Protein AF-A0A899FXN0-F1 (afdb_monomer_lite)

Organism: NCBI:txid38082

Secondary structure (DSSP, 8-state):
---PPPS-SS--HHHHT-GGGHHHHHHHHHHHHHHHHHH-PPPHHHHHHHHHHHHHHHTTS-GGG-TT---TTTTTS--PPPHHHHSTT--TTT--HHHHHHTS-HHHHHHHHHHHHHHHHHT-

Radius of gyration: 28.34 Å; chains: 1; bounding box: 66×46×72 Å

Sequence (124 aa):
MGKFCVNSRYCSLICYGSQIHLKCSEFFYKDNVEQEIKNRKITKKEKTEMLHLLSKYSYNQDIENLEFLDNKKLSEKIKKSTLKDRMKDIDIENASFEEIWDHLESNEREEFVHLAMAYNNDIR

InterPro domains:
  IPR039646 Zinc finger HIT domain-containing protein 2 [PTHR15555] (7-113)

Foldseek 3Di:
DDDDDDDDLDDDPVLCPDPVNVVVVVVVVVVVVVVCVVPDDDDPVNVVVVVVVVCVVCVPDDPPPPPVDPPPPPPPPPPPPDLCNLCVPDDPVPDDPVRNVVSDDPVRVVVVVVVVVVVVVVVD

Structure (mmCIF, N/CA/C/O backbone):
data_AF-A0A899FXN0-F1
#
_entry.id   AF-A0A899FXN0-F1
#
loop_
_atom_site.group_PDB
_atom_site.id
_atom_site.type_symbol
_atom_site.label_atom_id
_atom_site.label_alt_id
_atom_site.label_comp_id
_atom_site.label_asym_id
_atom_site.label_entity_id
_atom_site.label_seq_id
_atom_site.pdbx_PDB_ins_code
_atom_site.Cartn_x
_atom_site.Cartn_y
_atom_site.Cartn_z
_atom_site.occupancy
_atom_site.B_iso_or_equiv
_atom_site.auth_seq_id
_atom_site.auth_comp_id
_atom_site.auth_asym_id
_atom_site.auth_atom_id
_atom_site.pdbx_PDB_model_num
ATOM 1 N N . MET A 1 1 ? -43.080 -5.264 31.323 1.00 33.44 1 MET A N 1
ATOM 2 C CA . MET A 1 1 ? -42.520 -3.922 31.600 1.00 33.44 1 MET A CA 1
ATOM 3 C C . MET A 1 1 ? -41.104 -4.074 32.135 1.00 33.44 1 MET A C 1
ATOM 5 O O . MET A 1 1 ? -40.934 -4.416 33.298 1.00 33.44 1 MET A O 1
ATOM 9 N N . GLY A 1 2 ? -40.095 -3.902 31.278 1.00 38.09 2 GLY A N 1
ATOM 10 C CA . GLY A 1 2 ? -38.695 -3.885 31.708 1.00 38.09 2 GLY A CA 1
ATOM 11 C C . GLY A 1 2 ? -38.422 -2.585 32.454 1.00 38.09 2 GLY A C 1
ATOM 12 O O . GLY A 1 2 ? -38.568 -1.510 31.877 1.00 38.09 2 GLY A O 1
ATOM 13 N N . LYS A 1 3 ? -38.107 -2.676 33.749 1.00 41.25 3 LYS A N 1
ATOM 14 C CA . LYS A 1 3 ? -37.689 -1.521 34.546 1.00 41.25 3 LYS A CA 1
ATOM 15 C C . LYS A 1 3 ? -36.359 -1.023 33.983 1.00 41.25 3 LYS A C 1
ATOM 17 O O . LYS A 1 3 ? -35.329 -1.651 34.194 1.00 41.25 3 LYS A O 1
ATOM 22 N N . PHE A 1 4 ? -36.401 0.086 33.253 1.00 44.00 4 PHE A N 1
ATOM 23 C CA . PHE A 1 4 ? -35.211 0.855 32.920 1.00 44.00 4 PHE A CA 1
ATOM 24 C C . PHE A 1 4 ? -34.642 1.415 34.225 1.00 44.00 4 PHE A C 1
ATOM 26 O O . PHE A 1 4 ? -35.330 2.144 34.943 1.00 44.00 4 PHE A O 1
ATOM 33 N N . CYS A 1 5 ? -33.414 1.022 34.563 1.00 50.12 5 CYS A N 1
ATOM 34 C CA . CYS A 1 5 ? -32.693 1.589 35.692 1.00 50.12 5 CYS A CA 1
ATOM 35 C C . CYS A 1 5 ? -32.547 3.099 35.474 1.00 50.12 5 CYS A C 1
ATOM 37 O O . CYS A 1 5 ? -32.067 3.564 34.441 1.00 50.12 5 CYS A O 1
ATOM 39 N N . VAL A 1 6 ? -33.058 3.845 36.447 1.00 46.97 6 VAL A N 1
ATOM 40 C CA . VAL A 1 6 ? -33.215 5.295 36.441 1.00 46.97 6 VAL A CA 1
ATOM 41 C C . VAL A 1 6 ? -31.862 5.987 36.283 1.00 46.97 6 VAL A C 1
ATOM 43 O O . VAL A 1 6 ? -30.969 5.814 37.105 1.00 46.97 6 VAL A O 1
ATOM 46 N N . ASN A 1 7 ? -31.766 6.784 35.218 1.00 46.25 7 ASN A N 1
ATOM 47 C CA . ASN A 1 7 ? -31.027 8.041 35.100 1.00 46.25 7 ASN A CA 1
ATOM 48 C C . ASN A 1 7 ? -29.779 8.200 35.992 1.00 46.25 7 ASN A C 1
ATOM 50 O O . ASN A 1 7 ? -29.748 9.019 36.908 1.00 46.25 7 ASN A O 1
ATOM 54 N N . SER A 1 8 ? -28.723 7.455 35.683 1.00 54.38 8 SER A N 1
ATOM 55 C CA . SER A 1 8 ? -27.365 7.834 36.055 1.00 54.38 8 SER A CA 1
ATOM 56 C C . SER A 1 8 ? -26.448 7.444 34.905 1.00 54.38 8 SER A C 1
ATOM 58 O O . SER A 1 8 ? -26.574 6.348 34.363 1.00 54.38 8 SER A O 1
ATOM 60 N N . ARG A 1 9 ? -25.531 8.332 34.500 1.00 52.50 9 ARG A N 1
ATOM 61 C CA . ARG A 1 9 ? -24.588 8.081 33.388 1.00 52.50 9 ARG A CA 1
ATOM 62 C C . ARG A 1 9 ? -23.628 6.910 33.650 1.00 52.50 9 ARG A C 1
ATOM 64 O O . ARG A 1 9 ? -22.825 6.580 32.786 1.00 52.50 9 ARG A O 1
ATOM 71 N N . TYR A 1 10 ? -23.710 6.296 34.829 1.00 55.84 10 TYR A N 1
ATOM 72 C CA . TYR A 1 10 ? -22.846 5.218 35.276 1.00 55.84 10 TYR A CA 1
ATOM 73 C C . TYR A 1 10 ? -23.673 4.139 35.977 1.00 55.84 10 TYR A C 1
ATOM 75 O O . TYR A 1 10 ? -24.498 4.426 36.848 1.00 55.84 10 TYR A O 1
ATOM 83 N N . CYS A 1 11 ? -23.442 2.886 35.589 1.00 63.72 11 CYS A N 1
ATOM 84 C CA . CYS A 1 11 ? -24.004 1.715 36.252 1.00 63.72 11 CYS A CA 1
ATOM 85 C C . CYS A 1 11 ? -23.388 1.551 37.650 1.00 63.72 11 CYS A C 1
ATOM 87 O O . CYS A 1 11 ? -22.185 1.739 37.822 1.00 63.72 11 CYS A O 1
ATOM 89 N N . SER A 1 12 ? -24.187 1.169 38.651 1.00 67.06 12 SER A N 1
ATOM 90 C CA . SER A 1 12 ? -23.645 0.789 39.962 1.00 67.06 12 SER A CA 1
ATOM 91 C C . SER A 1 12 ? -22.786 -0.481 39.847 1.00 67.06 12 SER A C 1
ATOM 93 O O . SER A 1 12 ? -22.968 -1.275 38.923 1.00 67.06 12 SER A O 1
ATOM 95 N N . LEU A 1 13 ? -21.875 -0.718 40.800 1.00 64.00 13 LEU A N 1
ATOM 96 C CA . LEU A 1 13 ? -21.014 -1.918 40.823 1.00 64.00 13 LEU A CA 1
ATOM 97 C C . LEU A 1 13 ? -21.813 -3.232 40.736 1.00 64.00 13 LEU A C 1
ATOM 99 O O . LEU A 1 13 ? -21.379 -4.193 40.106 1.00 64.00 13 LEU A O 1
ATOM 103 N N . ILE A 1 14 ? -23.018 -3.242 41.309 1.00 63.19 14 ILE A N 1
ATOM 104 C CA . ILE A 1 14 ? -23.954 -4.374 41.263 1.00 63.19 14 ILE A CA 1
ATOM 105 C C . ILE A 1 14 ? -24.449 -4.621 39.829 1.00 63.19 14 ILE A C 1
ATOM 107 O O . ILE A 1 14 ? -24.627 -5.765 39.421 1.00 63.19 14 ILE A O 1
ATOM 111 N N . CYS A 1 15 ? -24.639 -3.560 39.041 1.00 68.19 15 CYS A N 1
ATOM 112 C CA . CYS A 1 15 ? -25.031 -3.668 37.638 1.00 68.19 15 CYS A CA 1
ATOM 113 C C . CYS A 1 15 ? -23.865 -4.141 36.759 1.00 68.19 15 CYS A C 1
ATOM 115 O O . CYS A 1 15 ? -24.089 -4.937 35.856 1.00 68.19 15 CYS A O 1
ATOM 117 N N . TYR A 1 16 ? -22.628 -3.719 37.045 1.00 63.53 16 TYR A N 1
ATOM 118 C CA . TYR A 1 16 ? -21.447 -4.122 36.269 1.00 63.53 16 TYR A CA 1
ATOM 119 C C . TYR A 1 16 ? -21.206 -5.643 36.286 1.00 63.53 16 TYR A C 1
ATOM 121 O O . TYR A 1 16 ? -20.858 -6.225 35.264 1.00 63.53 16 TYR A O 1
ATOM 129 N N . GLY A 1 17 ? -21.435 -6.301 37.427 1.00 64.19 17 GLY A N 1
ATOM 130 C CA . GLY A 1 17 ? -21.292 -7.757 37.564 1.00 64.19 17 GLY A CA 1
ATOM 131 C C . GLY A 1 17 ? -22.517 -8.577 37.136 1.00 64.19 17 GLY A C 1
ATOM 132 O O . GLY A 1 17 ? -22.507 -9.800 37.255 1.00 64.19 17 GLY A O 1
ATOM 133 N N . SER A 1 18 ? -23.595 -7.934 36.682 1.00 71.44 18 SER A N 1
ATOM 134 C CA . SER A 1 18 ? -24.876 -8.589 36.409 1.00 71.44 18 SER A CA 1
ATOM 135 C C . SER A 1 18 ? -25.044 -8.907 34.923 1.00 71.44 18 SER A C 1
ATOM 137 O O . SER A 1 18 ? -24.969 -8.015 34.079 1.00 71.44 18 SER A O 1
ATOM 139 N N . GLN A 1 19 ? -25.376 -10.160 34.587 1.00 67.62 19 GLN A N 1
ATOM 140 C CA . GLN A 1 19 ? -25.589 -10.590 33.192 1.00 67.62 19 GLN A CA 1
ATOM 141 C C . GLN A 1 19 ? -26.705 -9.811 32.470 1.00 67.62 19 GLN A C 1
ATOM 143 O O . GLN A 1 19 ? -26.690 -9.688 31.248 1.00 67.62 19 GLN A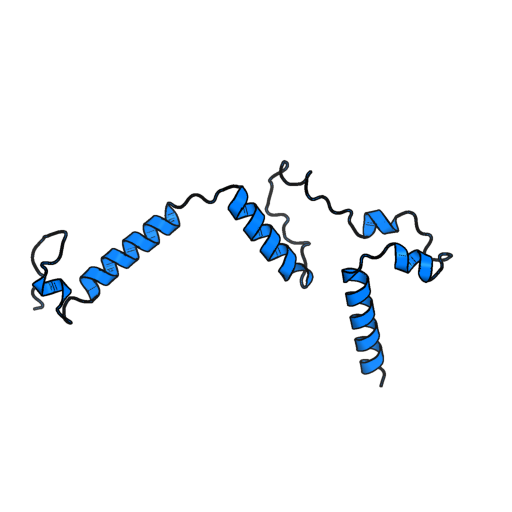 O 1
ATOM 148 N N . ILE A 1 20 ? -27.651 -9.236 33.217 1.00 67.75 20 ILE A N 1
ATOM 149 C CA . ILE A 1 20 ? -28.787 -8.472 32.682 1.00 67.75 20 ILE A CA 1
ATOM 150 C C . ILE A 1 20 ? -28.362 -7.087 32.154 1.00 67.75 20 ILE A C 1
ATOM 152 O O . ILE A 1 20 ? -29.058 -6.508 31.323 1.00 67.75 20 ILE A O 1
ATOM 156 N N . HIS A 1 21 ? -27.217 -6.563 32.608 1.00 65.19 21 HIS A N 1
ATOM 157 C CA . HIS A 1 21 ? -26.701 -5.232 32.264 1.00 65.19 21 HIS A CA 1
ATOM 158 C C . HIS A 1 21 ? -25.379 -5.279 31.477 1.00 65.19 21 HIS A C 1
ATOM 160 O O . HIS A 1 21 ? -24.737 -4.245 31.306 1.00 65.19 21 HIS A O 1
ATOM 166 N N . LEU A 1 22 ? -24.993 -6.442 30.936 1.00 65.38 22 LEU A N 1
ATOM 167 C CA . LEU A 1 22 ? -23.788 -6.602 30.105 1.00 65.38 22 LEU A CA 1
ATOM 168 C C . LEU A 1 22 ? -23.740 -5.584 28.944 1.00 65.38 22 LEU A C 1
ATOM 170 O O . LEU A 1 22 ? -22.696 -5.033 28.611 1.00 65.38 22 LEU A O 1
ATOM 174 N N . LYS A 1 23 ? -24.916 -5.270 28.385 1.00 62.34 23 LYS A N 1
ATOM 175 C CA . LYS A 1 23 ? -25.091 -4.313 27.283 1.00 62.34 23 LYS A CA 1
ATOM 176 C C . LYS A 1 23 ? -24.857 -2.850 27.683 1.00 62.34 23 LYS A C 1
ATOM 178 O O . LYS A 1 23 ? -24.655 -2.014 26.808 1.00 62.34 23 LYS A O 1
ATOM 183 N N . CYS A 1 24 ? -24.901 -2.517 28.975 1.00 68.69 24 CYS A N 1
ATOM 184 C CA . CYS A 1 24 ? -24.718 -1.141 29.441 1.00 68.69 24 CYS A CA 1
ATOM 185 C C . CYS A 1 24 ? -23.253 -0.697 29.369 1.00 68.69 24 CYS A C 1
ATOM 187 O O . CYS A 1 24 ? -22.981 0.438 28.985 1.00 68.69 24 CYS A O 1
ATOM 189 N N . SER A 1 25 ? -22.312 -1.579 29.715 1.00 68.06 25 SER A N 1
ATOM 190 C CA . SER A 1 25 ? -20.879 -1.298 29.590 1.00 68.06 25 SER A CA 1
ATOM 191 C C . SER A 1 25 ? -20.398 -1.459 28.148 1.00 68.06 25 SER A C 1
ATOM 193 O O . SER A 1 25 ? -19.610 -0.643 27.684 1.00 68.06 25 SER A O 1
ATOM 195 N N . GLU A 1 26 ? -20.922 -2.440 27.407 1.00 75.56 26 GLU A N 1
ATOM 196 C CA . GLU A 1 26 ? -20.581 -2.658 25.996 1.00 75.56 26 GLU A CA 1
ATOM 197 C C . GLU A 1 26 ? -20.907 -1.442 25.120 1.00 75.56 26 GLU A C 1
ATOM 199 O O . GLU A 1 26 ? -20.057 -1.003 24.349 1.00 75.56 26 GLU A O 1
ATOM 204 N N . PHE A 1 27 ? -22.099 -0.853 25.274 1.00 76.56 27 PHE A N 1
ATOM 205 C CA . PHE A 1 27 ? -22.487 0.335 24.510 1.00 76.56 27 PHE A CA 1
ATOM 206 C C . PHE A 1 27 ? -21.561 1.520 24.799 1.00 76.56 27 PHE A C 1
ATOM 208 O O . PHE A 1 27 ? -21.098 2.187 23.879 1.00 76.56 27 PHE A O 1
ATOM 215 N N . PHE A 1 28 ? -21.222 1.734 26.073 1.00 76.94 28 PHE A N 1
ATOM 216 C CA . PHE A 1 28 ? -20.273 2.769 26.467 1.00 76.94 28 PHE A CA 1
ATOM 217 C C . PHE A 1 28 ? -18.883 2.526 25.864 1.00 76.94 28 PHE A C 1
ATOM 219 O O . PHE A 1 28 ? -18.313 3.440 25.276 1.00 76.94 28 PHE A O 1
ATOM 226 N N . TYR A 1 29 ? -18.328 1.314 25.970 1.00 81.94 29 TYR A N 1
ATOM 227 C CA . TYR A 1 29 ? -17.013 1.013 25.395 1.00 81.94 29 TYR A CA 1
ATOM 228 C C . TYR A 1 29 ? -17.009 1.146 23.876 1.00 81.94 29 TYR A C 1
ATOM 230 O O . TYR A 1 29 ? -16.072 1.718 23.327 1.00 81.94 29 TYR A O 1
ATOM 238 N N . LYS A 1 30 ? -18.065 0.678 23.207 1.00 86.12 30 LYS A N 1
ATOM 239 C CA . LYS A 1 30 ? -18.229 0.823 21.763 1.00 86.12 30 LYS A CA 1
ATOM 240 C C . LYS A 1 30 ? -18.228 2.294 21.355 1.00 86.12 30 LYS A C 1
ATOM 242 O O . LYS A 1 30 ? -17.417 2.673 20.517 1.00 86.12 30 LYS A O 1
ATOM 247 N N . ASP A 1 31 ? -19.064 3.119 21.982 1.00 85.19 31 ASP A N 1
ATOM 248 C CA . ASP A 1 31 ? -19.143 4.550 21.678 1.00 85.19 31 ASP A CA 1
ATOM 249 C C . ASP A 1 31 ? -17.803 5.256 21.924 1.00 85.19 31 ASP A C 1
ATOM 251 O O . ASP A 1 31 ? -17.372 6.059 21.098 1.00 85.19 31 ASP A O 1
ATOM 255 N N . ASN A 1 32 ? -17.101 4.929 23.014 1.00 85.81 32 ASN A N 1
ATOM 256 C CA . ASN A 1 32 ? -15.780 5.500 23.293 1.00 85.81 32 ASN A CA 1
ATOM 257 C C . ASN A 1 32 ? -14.740 5.080 22.251 1.00 85.81 32 ASN A C 1
ATOM 259 O O . ASN A 1 32 ? -14.011 5.928 21.745 1.00 85.81 32 ASN A O 1
ATOM 263 N N . VAL A 1 33 ? -14.682 3.794 21.896 1.00 88.31 33 VAL A N 1
ATOM 264 C CA . VAL A 1 33 ? -13.752 3.291 20.874 1.00 88.31 33 VAL A CA 1
ATOM 265 C C . VAL A 1 33 ? -14.052 3.926 19.518 1.00 88.31 33 VAL A C 1
ATOM 267 O O . VAL A 1 33 ? -13.135 4.377 18.836 1.00 88.31 33 VAL A O 1
ATOM 270 N N . GLU A 1 34 ? -15.324 4.028 19.131 1.00 90.06 34 GLU A N 1
ATOM 271 C CA . GLU A 1 34 ? -15.718 4.684 17.884 1.00 90.06 34 GLU A CA 1
ATOM 272 C C . GLU A 1 34 ? -15.349 6.170 17.866 1.00 90.06 34 GLU A C 1
ATOM 274 O O . GLU A 1 34 ? -14.881 6.671 16.841 1.00 90.06 34 GLU A O 1
ATOM 279 N N . GLN A 1 35 ? -15.555 6.887 18.972 1.00 90.25 35 GLN A N 1
ATOM 280 C CA . GLN A 1 35 ? -15.179 8.296 19.063 1.00 90.25 35 GLN A CA 1
ATOM 281 C C . GLN A 1 35 ? -13.667 8.495 19.038 1.00 90.25 35 GLN A C 1
ATOM 283 O O . GLN A 1 35 ? -13.197 9.374 18.320 1.00 90.25 35 GLN A O 1
ATOM 288 N N . GLU A 1 36 ? -12.899 7.664 19.739 1.00 89.44 36 GLU A N 1
ATOM 289 C CA . GLU A 1 36 ? -11.437 7.704 19.691 1.00 89.44 36 GLU A CA 1
ATOM 290 C C . GLU A 1 36 ? -10.917 7.430 18.277 1.00 89.44 36 GLU A C 1
ATOM 292 O O . GLU A 1 36 ? -10.071 8.169 17.779 1.00 89.44 36 GLU A O 1
ATOM 297 N N . ILE A 1 37 ? -11.477 6.443 17.570 1.00 88.75 37 ILE A N 1
ATOM 298 C CA . ILE A 1 37 ? -11.111 6.167 16.173 1.00 88.75 37 ILE A CA 1
ATOM 299 C C . ILE A 1 37 ? -11.418 7.372 15.273 1.00 88.75 37 ILE A C 1
ATOM 301 O O . ILE A 1 37 ? -10.579 7.744 14.454 1.00 88.75 37 ILE A O 1
ATOM 305 N N . LYS A 1 38 ? -12.590 8.006 15.428 1.00 88.50 38 LYS A N 1
ATOM 306 C CA . LYS A 1 38 ? -12.984 9.191 14.641 1.00 88.50 38 LYS A CA 1
ATOM 307 C C . LYS A 1 38 ? -12.113 10.412 14.945 1.00 88.50 38 LYS A C 1
ATOM 309 O O . LYS A 1 38 ? -11.788 11.174 14.037 1.00 88.50 38 LYS A O 1
ATOM 314 N N . ASN A 1 39 ? -11.743 10.604 16.209 1.00 87.31 39 ASN A N 1
ATOM 315 C CA . ASN A 1 39 ? -10.985 11.767 16.668 1.00 87.31 39 ASN A CA 1
ATOM 316 C C . ASN A 1 39 ? -9.470 11.596 16.507 1.00 87.31 39 ASN A C 1
ATOM 318 O O . ASN A 1 39 ? -8.729 12.586 16.548 1.00 87.31 39 ASN A O 1
ATOM 322 N N . ARG A 1 40 ? -8.991 10.365 16.295 1.00 85.75 40 ARG A N 1
ATOM 323 C CA . ARG A 1 40 ? -7.578 10.085 16.061 1.00 85.75 40 ARG A CA 1
ATOM 324 C C . ARG A 1 40 ? -7.117 10.746 14.766 1.00 85.75 40 ARG A C 1
ATOM 326 O O . ARG A 1 40 ? -7.478 10.356 13.658 1.00 85.75 40 ARG A O 1
ATOM 333 N N . LYS A 1 41 ? -6.229 11.727 14.907 1.00 84.25 41 LYS A N 1
ATOM 334 C CA . LYS A 1 41 ? -5.522 12.328 13.775 1.00 84.25 41 LYS A CA 1
ATOM 335 C C . LYS A 1 41 ? -4.334 11.448 13.412 1.00 84.25 41 LYS A C 1
ATOM 337 O O . LYS A 1 41 ? -3.465 11.210 14.244 1.00 84.25 41 LYS A O 1
ATOM 342 N N . ILE A 1 42 ? -4.290 10.995 12.164 1.00 84.12 42 ILE A N 1
ATOM 343 C CA . ILE A 1 42 ? -3.158 10.231 11.635 1.00 84.12 42 ILE A CA 1
ATOM 344 C C . ILE A 1 42 ? -1.990 11.192 11.405 1.00 84.12 42 ILE A C 1
ATOM 346 O O . ILE A 1 42 ? -2.130 12.218 10.731 1.00 84.12 42 ILE A O 1
ATOM 350 N N . THR A 1 43 ? -0.824 10.871 11.959 1.00 84.88 43 THR A N 1
ATOM 351 C CA . THR A 1 43 ? 0.392 11.649 11.716 1.00 84.88 43 THR A CA 1
ATOM 352 C C . THR A 1 43 ? 0.920 11.409 10.300 1.00 84.88 43 THR A C 1
ATOM 354 O O . THR A 1 43 ? 0.696 10.367 9.682 1.00 84.88 43 THR A O 1
ATOM 357 N N . LYS A 1 44 ? 1.698 12.360 9.767 1.00 79.50 44 LYS A N 1
ATOM 358 C CA . LYS A 1 44 ? 2.354 12.186 8.457 1.00 79.50 44 LYS A CA 1
ATOM 359 C C . LYS A 1 44 ? 3.245 10.937 8.414 1.00 79.50 44 LYS A C 1
ATOM 361 O O . LYS A 1 44 ? 3.331 10.296 7.370 1.00 79.50 44 LYS A O 1
ATOM 366 N N . LYS A 1 45 ? 3.881 10.593 9.540 1.00 82.94 45 LYS A N 1
ATOM 367 C CA . LYS A 1 45 ? 4.744 9.415 9.676 1.00 82.94 45 LYS A CA 1
ATOM 368 C C . LYS A 1 45 ? 3.939 8.121 9.542 1.00 82.94 45 LYS A C 1
ATOM 370 O O . LYS A 1 45 ? 4.231 7.342 8.645 1.00 82.94 45 LYS A O 1
ATOM 375 N N . GLU A 1 46 ? 2.884 7.955 10.340 1.00 81.69 46 GLU A N 1
ATOM 376 C CA . GLU A 1 46 ? 2.005 6.774 10.280 1.00 81.69 46 GLU A CA 1
ATOM 377 C C . GLU A 1 46 ? 1.373 6.605 8.893 1.00 81.69 46 GLU A C 1
ATOM 379 O O . GLU A 1 46 ? 1.323 5.500 8.361 1.00 81.69 46 GLU A O 1
ATOM 384 N N . LYS A 1 47 ? 0.948 7.709 8.259 1.00 84.25 47 LYS A N 1
ATOM 385 C CA . LYS A 1 47 ? 0.433 7.676 6.883 1.00 84.25 47 LYS A CA 1
ATOM 386 C C . LYS A 1 47 ? 1.484 7.158 5.899 1.00 84.25 47 LYS A C 1
ATOM 388 O O . LYS A 1 47 ? 1.163 6.358 5.029 1.00 84.25 47 LYS A O 1
ATOM 393 N N . THR A 1 48 ? 2.726 7.619 6.028 1.00 81.25 48 THR A N 1
ATOM 394 C CA . THR A 1 48 ? 3.825 7.198 5.147 1.00 81.25 48 THR A CA 1
ATOM 395 C C . THR A 1 48 ? 4.159 5.722 5.353 1.00 81.25 48 THR A C 1
ATOM 397 O O . THR A 1 48 ? 4.332 5.002 4.378 1.00 81.25 48 THR A O 1
ATOM 400 N N . GLU A 1 49 ? 4.190 5.247 6.599 1.00 85.38 49 GLU A N 1
ATOM 401 C CA . GLU A 1 49 ? 4.423 3.834 6.924 1.00 85.38 49 GLU A CA 1
ATOM 402 C C . GLU A 1 49 ? 3.301 2.933 6.392 1.00 85.38 49 GLU A C 1
ATOM 404 O O . GLU A 1 49 ? 3.577 1.888 5.804 1.00 85.38 49 GLU A O 1
ATOM 409 N N . MET A 1 50 ? 2.043 3.361 6.526 1.00 84.50 50 MET A N 1
ATOM 410 C CA . MET A 1 50 ? 0.889 2.642 5.984 1.00 84.50 50 MET A CA 1
ATOM 411 C C . MET A 1 50 ? 0.948 2.554 4.455 1.00 84.50 50 MET A C 1
ATOM 413 O O . MET A 1 50 ? 0.741 1.481 3.896 1.00 84.50 50 MET A O 1
ATOM 417 N N . LEU A 1 51 ? 1.281 3.657 3.778 1.00 82.88 51 LEU A N 1
ATOM 418 C CA . LEU A 1 51 ? 1.456 3.676 2.324 1.00 82.88 51 LEU A CA 1
ATOM 419 C C . LEU A 1 51 ? 2.633 2.809 1.875 1.00 82.88 51 LEU A C 1
ATOM 421 O O . LEU A 1 51 ? 2.503 2.093 0.893 1.00 82.88 51 LEU A O 1
ATOM 425 N N . HIS A 1 52 ? 3.747 2.828 2.607 1.00 82.19 52 HIS A N 1
ATOM 426 C CA . HIS A 1 52 ? 4.900 1.977 2.324 1.00 82.19 52 HIS A CA 1
ATOM 427 C C . HIS A 1 52 ? 4.546 0.487 2.445 1.00 82.19 52 HIS A C 1
ATOM 429 O O . HIS A 1 52 ? 4.940 -0.327 1.610 1.00 82.19 52 HIS A O 1
ATOM 435 N N . LEU A 1 53 ? 3.767 0.127 3.469 1.00 81.56 53 LEU A N 1
ATOM 436 C CA . LEU A 1 53 ? 3.279 -1.234 3.651 1.00 81.56 53 LEU A CA 1
ATOM 437 C C . LEU A 1 53 ? 2.350 -1.647 2.505 1.00 81.56 53 LEU A C 1
ATOM 439 O O . LEU A 1 53 ? 2.539 -2.715 1.935 1.00 81.56 53 LEU A O 1
ATOM 443 N N . LEU A 1 54 ? 1.401 -0.784 2.131 1.00 78.75 54 LEU A N 1
ATOM 444 C CA . LEU A 1 54 ? 0.516 -1.018 0.991 1.00 78.75 54 LEU A CA 1
ATOM 445 C C . LEU A 1 54 ? 1.312 -1.176 -0.303 1.00 78.75 54 LEU A C 1
ATOM 447 O O . LEU A 1 54 ? 1.119 -2.177 -0.975 1.00 78.75 54 LEU A O 1
ATOM 451 N N . SER A 1 55 ? 2.266 -0.285 -0.597 1.00 74.69 55 SER A N 1
ATOM 452 C CA . SER A 1 55 ? 3.110 -0.383 -1.795 1.00 74.69 55 SER A CA 1
ATOM 453 C C . SER A 1 55 ? 3.939 -1.662 -1.837 1.00 74.69 55 SER A C 1
ATOM 455 O O . SER A 1 55 ? 4.141 -2.236 -2.900 1.00 74.69 55 SER A O 1
ATOM 457 N N . LYS A 1 56 ? 4.407 -2.134 -0.675 1.00 73.75 56 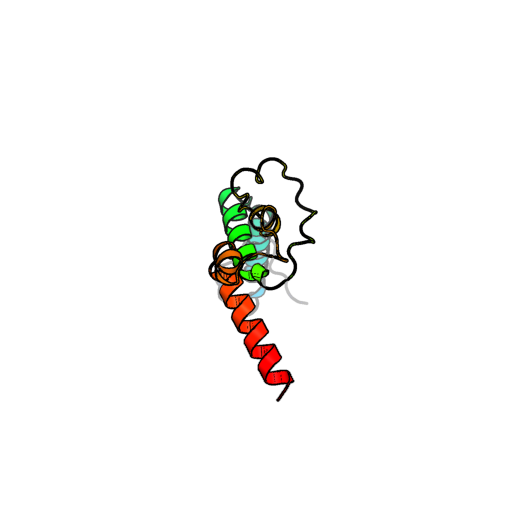LYS A N 1
ATOM 458 C CA . LYS A 1 56 ? 5.178 -3.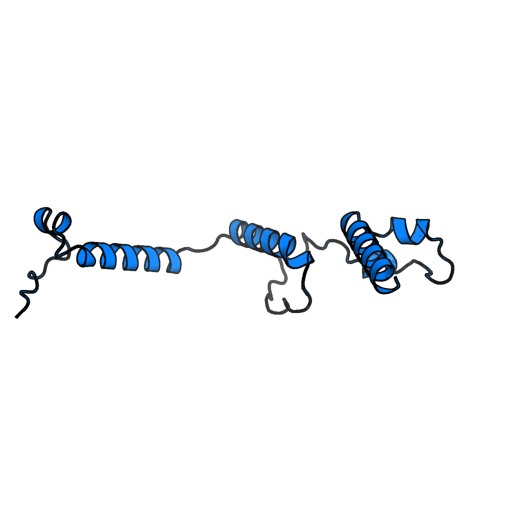374 -0.571 1.00 73.75 56 LYS A CA 1
ATOM 459 C C . LYS A 1 56 ? 4.343 -4.598 -0.959 1.00 73.75 56 LYS A C 1
ATOM 461 O O . LYS A 1 56 ? 4.894 -5.547 -1.500 1.00 73.75 56 LYS A O 1
ATOM 466 N N . TYR A 1 57 ? 3.040 -4.576 -0.680 1.00 65.94 57 TYR A N 1
ATOM 467 C CA . TYR A 1 57 ? 2.125 -5.671 -1.013 1.00 65.94 57 TYR A CA 1
ATOM 468 C C . TYR A 1 57 ? 1.399 -5.472 -2.352 1.00 65.94 57 TYR A C 1
ATOM 470 O O . TYR A 1 57 ? 1.039 -6.454 -2.992 1.00 65.94 57 TYR A O 1
ATOM 478 N N . SER A 1 58 ? 1.208 -4.227 -2.800 1.00 60.91 58 SER A N 1
ATOM 479 C CA . SER A 1 58 ? 0.570 -3.883 -4.077 1.00 60.91 58 SER A CA 1
ATOM 480 C C . SER A 1 58 ? 1.521 -3.950 -5.271 1.00 60.91 58 SER A C 1
ATOM 482 O O . SER A 1 58 ? 1.086 -3.734 -6.394 1.00 60.91 58 SER A O 1
ATOM 484 N N . TYR A 1 59 ? 2.794 -4.301 -5.062 1.00 53.72 59 TYR A N 1
ATOM 485 C CA . TYR A 1 59 ? 3.714 -4.666 -6.148 1.00 53.72 59 TYR A CA 1
ATOM 486 C C . TYR A 1 59 ? 3.194 -5.843 -7.006 1.00 53.72 59 TYR A C 1
ATOM 488 O O . TYR A 1 59 ? 3.740 -6.088 -8.069 1.00 53.72 59 TYR A O 1
ATOM 496 N N . ASN A 1 60 ? 2.115 -6.516 -6.578 1.00 52.28 60 ASN A N 1
ATOM 497 C CA . ASN A 1 60 ? 1.451 -7.603 -7.301 1.00 52.28 60 ASN A CA 1
ATOM 498 C C . ASN A 1 60 ? 0.136 -7.203 -8.012 1.00 52.28 60 ASN A C 1
ATOM 500 O O . ASN A 1 60 ? -0.511 -8.078 -8.583 1.00 52.28 60 ASN A O 1
ATOM 504 N N . GLN A 1 61 ? -0.317 -5.940 -7.950 1.00 46.38 61 GLN A N 1
ATOM 505 C CA . GLN A 1 61 ? -1.528 -5.509 -8.670 1.00 46.38 61 GLN A CA 1
ATOM 506 C C . GLN A 1 61 ? -1.607 -3.976 -8.835 1.00 46.38 61 GLN A C 1
ATOM 508 O O . GLN A 1 61 ? -1.850 -3.248 -7.872 1.00 46.38 61 GLN A O 1
ATOM 513 N N . ASP A 1 62 ? -1.399 -3.513 -10.071 1.00 52.00 62 ASP A N 1
ATOM 514 C CA . ASP A 1 62 ? -1.867 -2.258 -10.682 1.00 52.00 62 ASP A CA 1
ATOM 515 C C . ASP A 1 62 ? -1.877 -0.985 -9.807 1.00 52.00 62 ASP A C 1
ATOM 517 O O . ASP A 1 62 ? -2.913 -0.504 -9.343 1.00 52.00 62 ASP A O 1
ATOM 521 N N . ILE A 1 63 ? -0.706 -0.351 -9.671 1.00 51.69 63 ILE A N 1
ATOM 522 C CA . ILE A 1 63 ? -0.537 0.985 -9.059 1.00 51.69 63 ILE A CA 1
ATOM 523 C C . ILE A 1 63 ? -0.900 2.131 -10.034 1.00 51.69 63 ILE A C 1
ATOM 525 O O . ILE A 1 63 ? -0.765 3.303 -9.697 1.00 51.69 63 ILE A O 1
ATOM 529 N N . GLU A 1 64 ? -1.426 1.860 -11.229 1.00 50.78 64 GLU A N 1
ATOM 530 C CA . GLU A 1 64 ? -1.809 2.937 -12.161 1.00 50.78 64 GLU A CA 1
ATOM 531 C C . GLU A 1 64 ? -3.069 3.719 -11.732 1.00 50.78 64 GLU A C 1
ATOM 533 O O . GLU A 1 64 ? -3.267 4.843 -12.180 1.00 50.78 64 GLU A O 1
ATOM 538 N N . ASN A 1 65 ? -3.874 3.216 -10.786 1.00 48.31 65 ASN A N 1
ATOM 539 C CA . ASN A 1 65 ? -5.134 3.859 -10.370 1.00 48.31 65 ASN A CA 1
ATOM 540 C C . ASN A 1 65 ? -5.066 4.701 -9.076 1.00 48.31 65 ASN A C 1
ATOM 542 O O . ASN A 1 65 ? -6.098 5.128 -8.555 1.00 48.31 65 ASN A O 1
ATOM 546 N N . LEU A 1 66 ? -3.876 4.991 -8.537 1.00 51.91 66 LEU A N 1
ATOM 547 C CA . LEU A 1 66 ? -3.715 5.838 -7.338 1.00 51.91 66 LEU A CA 1
ATOM 548 C C . LEU A 1 66 ? -3.634 7.351 -7.645 1.00 51.91 66 LEU A C 1
ATOM 550 O O . LEU A 1 66 ? -3.077 8.124 -6.863 1.00 51.91 66 LEU A O 1
ATOM 554 N N . GLU A 1 67 ? -4.257 7.801 -8.736 1.00 51.22 67 GLU A N 1
ATOM 555 C CA . GLU A 1 67 ? -4.354 9.216 -9.142 1.00 51.22 67 GLU A CA 1
ATOM 556 C C . GLU A 1 67 ? -5.176 10.100 -8.175 1.00 51.22 67 GLU A C 1
ATOM 558 O O . GLU A 1 67 ? -5.238 11.317 -8.328 1.00 51.22 67 GLU A O 1
ATOM 563 N N . PHE A 1 68 ? -5.773 9.527 -7.122 1.00 48.41 68 PHE A N 1
ATOM 564 C CA . PHE A 1 68 ? -6.613 10.265 -6.169 1.00 48.41 68 PHE A CA 1
ATOM 565 C C . PHE A 1 68 ? -5.836 11.035 -5.079 1.00 48.41 68 PHE A C 1
ATOM 567 O O . PHE A 1 68 ? -6.431 11.747 -4.269 1.00 48.41 68 PHE A O 1
ATOM 574 N N . LEU A 1 69 ? -4.507 10.914 -5.005 1.00 45.72 69 LEU A N 1
ATOM 575 C CA . LEU A 1 69 ? -3.712 11.576 -3.965 1.00 45.72 69 LEU A CA 1
ATOM 576 C C . LEU A 1 69 ? -2.940 12.778 -4.516 1.00 45.72 69 LEU A C 1
ATOM 578 O O . LEU A 1 69 ? -1.713 12.758 -4.601 1.00 45.72 69 LEU A O 1
ATOM 582 N N . ASP A 1 70 ? -3.659 13.871 -4.783 1.00 47.78 70 ASP A N 1
ATOM 583 C CA . ASP A 1 70 ? -3.068 15.203 -4.957 1.00 47.78 70 ASP A CA 1
ATOM 584 C C . ASP A 1 70 ? -2.408 15.670 -3.642 1.00 47.78 70 ASP A C 1
ATOM 586 O O . ASP A 1 70 ? -2.979 16.347 -2.788 1.00 47.78 70 ASP A O 1
ATOM 590 N N . ASN A 1 71 ? -1.175 15.216 -3.424 1.00 44.78 71 ASN A N 1
ATOM 591 C CA . ASN A 1 71 ? -0.228 15.787 -2.477 1.00 44.78 71 ASN A CA 1
ATOM 592 C C . ASN A 1 71 ? 1.107 15.973 -3.196 1.00 44.78 71 ASN A C 1
ATOM 594 O O . ASN A 1 71 ? 2.082 15.260 -2.946 1.00 44.78 71 ASN A O 1
ATOM 598 N N . LYS A 1 72 ? 1.145 17.004 -4.046 1.00 54.00 72 LYS A N 1
ATOM 599 C CA . LYS A 1 72 ? 2.275 17.537 -4.835 1.00 54.00 72 LYS A CA 1
ATOM 600 C C . LYS A 1 72 ? 3.587 17.835 -4.065 1.00 54.00 72 LYS A C 1
ATOM 602 O O . LYS A 1 72 ? 4.476 18.481 -4.600 1.00 54.00 72 LYS A O 1
ATOM 607 N N . LYS A 1 73 ? 3.720 17.411 -2.799 1.00 50.53 73 LYS A N 1
ATOM 608 C CA . LYS A 1 73 ? 4.906 17.591 -1.937 1.00 50.53 73 LYS A CA 1
ATOM 609 C C . LYS A 1 73 ? 5.507 16.298 -1.371 1.00 50.53 73 LYS A C 1
ATOM 611 O O . LYS A 1 73 ? 6.592 16.363 -0.806 1.00 50.53 73 LYS A O 1
ATOM 616 N N . LEU A 1 74 ? 4.845 15.140 -1.482 1.00 45.50 74 LEU A N 1
ATOM 617 C CA . LEU A 1 74 ? 5.419 13.861 -1.015 1.00 45.50 74 LEU A CA 1
ATOM 618 C C . LEU A 1 74 ? 6.172 13.110 -2.129 1.00 45.50 74 LEU A C 1
ATOM 620 O O . LEU A 1 74 ? 6.991 12.239 -1.850 1.00 45.50 74 LEU A O 1
ATOM 624 N N . SER A 1 75 ? 5.949 13.497 -3.385 1.00 51.56 75 SER A N 1
ATOM 625 C CA . SER A 1 75 ? 6.465 12.833 -4.585 1.00 51.56 75 SER A CA 1
ATOM 626 C C . SER A 1 75 ? 7.949 13.064 -4.884 1.00 51.56 75 SER A C 1
ATOM 628 O O . SER A 1 75 ? 8.438 12.523 -5.863 1.00 51.56 75 SER A O 1
ATOM 630 N N . GLU A 1 76 ? 8.680 13.884 -4.128 1.00 49.94 76 GLU A N 1
ATOM 631 C CA . GLU A 1 76 ? 10.084 14.188 -4.467 1.00 49.94 76 GLU A CA 1
ATOM 632 C C . GLU A 1 76 ? 11.097 13.285 -3.760 1.00 49.94 76 GLU A C 1
ATOM 634 O O . GLU A 1 76 ? 12.191 13.087 -4.275 1.00 49.94 76 GLU A O 1
ATOM 639 N N . LYS A 1 77 ? 10.748 12.688 -2.612 1.00 47.28 77 LYS A N 1
ATOM 640 C CA . LYS A 1 77 ? 11.714 11.913 -1.808 1.00 47.28 77 LYS A CA 1
ATOM 641 C C . LYS A 1 77 ? 11.670 10.398 -2.027 1.00 47.28 77 LYS A C 1
ATOM 643 O O . LYS A 1 77 ? 12.540 9.698 -1.526 1.00 47.28 77 LYS A O 1
ATOM 648 N N . ILE A 1 78 ? 10.676 9.907 -2.768 1.00 49.28 78 ILE A N 1
ATOM 649 C CA . ILE A 1 78 ? 10.509 8.492 -3.136 1.00 49.28 78 ILE A CA 1
ATOM 650 C C . ILE A 1 78 ? 10.141 8.407 -4.627 1.00 49.28 78 ILE A C 1
ATOM 652 O O . ILE A 1 78 ? 9.189 7.745 -5.019 1.00 49.28 78 ILE A O 1
ATOM 656 N N . LYS A 1 79 ? 10.860 9.126 -5.491 1.00 54.62 79 LYS A N 1
ATOM 657 C CA . LYS A 1 79 ? 10.900 8.766 -6.913 1.00 54.62 79 LYS A CA 1
ATOM 658 C C . LYS A 1 79 ? 12.002 7.734 -7.074 1.00 54.62 79 LYS A C 1
ATOM 660 O O . LYS A 1 79 ? 13.138 8.071 -7.385 1.00 54.62 79 LYS A O 1
ATOM 665 N N . LYS A 1 80 ? 11.670 6.478 -6.784 1.00 63.06 80 LYS A N 1
ATOM 666 C CA . LYS A 1 80 ? 12.418 5.359 -7.355 1.00 63.06 80 LYS A CA 1
ATOM 667 C C . LYS A 1 80 ? 12.309 5.531 -8.876 1.00 63.06 80 LYS A C 1
ATOM 669 O O . LYS A 1 80 ? 11.203 5.792 -9.352 1.00 63.06 80 LYS A O 1
ATOM 674 N N . SER A 1 81 ? 13.430 5.527 -9.598 1.00 68.00 81 SER A N 1
ATOM 675 C CA . SER A 1 81 ? 13.406 5.633 -11.061 1.00 68.00 81 SER A CA 1
ATOM 676 C C . SER A 1 81 ? 12.481 4.549 -11.604 1.00 68.00 81 SER A C 1
ATOM 678 O O . SER A 1 81 ? 12.527 3.404 -11.152 1.00 68.00 81 SER A O 1
ATOM 680 N N . THR A 1 82 ? 11.575 4.924 -12.503 1.00 79.44 82 THR A N 1
ATOM 681 C CA . THR A 1 82 ? 10.670 3.940 -13.097 1.00 79.44 82 THR A CA 1
ATOM 682 C C . THR A 1 82 ? 11.468 3.047 -14.049 1.00 79.44 82 THR A C 1
ATOM 684 O O . THR A 1 82 ? 12.495 3.475 -14.578 1.00 79.44 82 THR A O 1
ATOM 687 N N . LEU A 1 83 ? 11.012 1.815 -14.302 1.00 83.19 83 LEU A N 1
ATOM 688 C CA . LEU A 1 83 ? 11.656 0.917 -15.275 1.00 83.19 83 LEU A CA 1
ATOM 689 C C . LEU A 1 83 ? 11.840 1.607 -16.638 1.00 83.19 83 LEU A C 1
ATOM 691 O O . LEU A 1 83 ? 12.897 1.516 -17.257 1.00 83.19 83 LEU A O 1
ATOM 695 N N . LYS A 1 84 ? 10.838 2.395 -17.043 1.00 83.06 84 LYS A N 1
ATOM 696 C CA . LYS A 1 84 ? 10.870 3.223 -18.252 1.00 83.06 84 LYS A CA 1
ATOM 697 C C . LYS A 1 84 ? 12.031 4.217 -18.264 1.00 83.06 84 LYS A C 1
ATOM 699 O O . LYS A 1 84 ? 12.623 4.431 -19.315 1.00 83.06 84 LYS A O 1
ATOM 704 N N . ASP A 1 85 ? 12.356 4.816 -17.121 1.00 86.25 85 ASP A N 1
ATOM 705 C CA . ASP A 1 85 ? 13.491 5.734 -17.015 1.00 86.25 85 ASP A CA 1
ATOM 706 C C . ASP A 1 85 ? 14.822 4.986 -17.158 1.00 86.25 85 ASP A C 1
ATOM 708 O O . ASP A 1 85 ? 15.745 5.513 -17.771 1.00 86.25 85 ASP A O 1
ATOM 712 N N . ARG A 1 86 ? 14.917 3.757 -16.630 1.00 87.06 86 ARG A N 1
ATOM 713 C CA . ARG A 1 86 ? 16.138 2.936 -16.706 1.00 87.06 86 ARG A CA 1
ATOM 714 C C . ARG A 1 86 ? 16.367 2.324 -18.089 1.00 87.06 86 ARG A C 1
ATOM 716 O O . ARG A 1 86 ? 17.510 2.171 -18.487 1.00 87.06 86 ARG A O 1
ATOM 723 N N . MET A 1 87 ? 15.307 2.002 -18.827 1.00 84.38 87 MET A N 1
ATOM 724 C CA . MET A 1 87 ? 15.402 1.374 -20.154 1.00 84.38 87 MET A CA 1
ATOM 725 C C . MET A 1 87 ? 15.416 2.372 -21.320 1.00 84.38 87 MET A C 1
ATOM 727 O O . MET A 1 87 ? 15.457 1.961 -22.475 1.00 84.38 87 MET A O 1
ATOM 731 N N . LYS A 1 88 ? 15.358 3.681 -21.050 1.00 85.88 88 LYS A N 1
ATOM 732 C CA . LYS A 1 88 ? 15.176 4.713 -22.082 1.00 85.88 88 LYS A CA 1
ATOM 733 C C . LYS A 1 88 ? 16.307 4.771 -23.114 1.00 85.88 88 LYS A C 1
ATOM 735 O O . LYS A 1 88 ? 16.050 5.111 -24.266 1.00 85.88 88 LYS A O 1
ATOM 740 N N . ASP A 1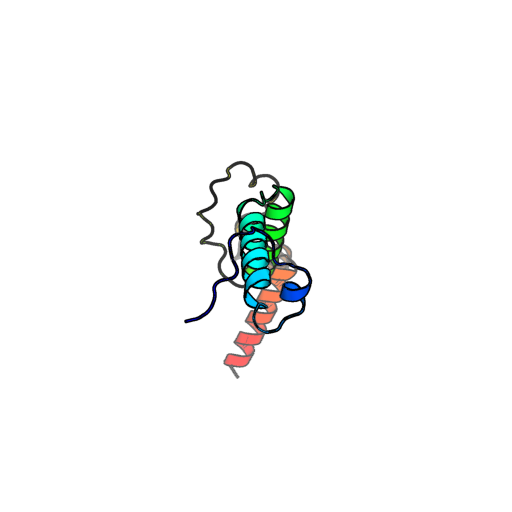 89 ? 17.524 4.457 -22.687 1.00 83.94 89 ASP A N 1
ATOM 741 C CA . ASP A 1 89 ? 18.739 4.613 -23.490 1.00 83.94 89 ASP A CA 1
ATOM 742 C C . ASP A 1 89 ? 19.265 3.271 -24.038 1.00 83.94 89 ASP A C 1
ATOM 744 O O . ASP A 1 89 ? 20.337 3.230 -24.640 1.00 83.94 89 ASP A O 1
ATOM 748 N N . ILE A 1 90 ? 18.522 2.173 -23.842 1.00 86.88 90 ILE A N 1
ATOM 749 C CA . ILE A 1 90 ? 18.889 0.838 -24.329 1.00 86.88 90 ILE A CA 1
ATOM 750 C C . ILE A 1 90 ? 18.294 0.628 -25.720 1.00 86.88 90 ILE A C 1
ATOM 752 O O . ILE A 1 90 ? 17.085 0.756 -25.919 1.00 86.88 90 ILE A O 1
ATOM 756 N N . ASP A 1 91 ? 19.138 0.245 -26.673 1.00 86.38 91 ASP A N 1
ATOM 757 C CA . ASP A 1 91 ? 18.692 -0.213 -27.984 1.00 86.38 91 ASP A CA 1
ATOM 758 C C . ASP A 1 91 ? 18.315 -1.699 -27.925 1.00 86.38 91 ASP A C 1
ATOM 760 O O . ASP A 1 91 ? 19.176 -2.568 -28.002 1.00 86.38 91 ASP A O 1
ATOM 764 N N . ILE A 1 92 ? 17.024 -1.996 -27.769 1.00 83.94 92 ILE A N 1
ATOM 765 C CA . ILE A 1 92 ? 16.507 -3.364 -27.571 1.00 83.94 92 ILE A CA 1
ATOM 766 C C . ILE A 1 92 ? 16.845 -4.292 -28.750 1.00 83.94 92 ILE A C 1
ATOM 768 O O . ILE A 1 92 ? 16.994 -5.495 -28.555 1.00 83.94 92 ILE A O 1
ATOM 772 N N . GLU A 1 93 ? 16.992 -3.752 -29.961 1.00 83.69 93 GLU A N 1
ATOM 773 C CA . GLU A 1 93 ? 17.254 -4.551 -31.164 1.00 83.69 93 GLU A CA 1
ATOM 774 C C . GLU A 1 93 ? 18.716 -5.017 -31.254 1.00 83.69 93 GLU A C 1
ATOM 776 O O . GLU A 1 93 ? 19.009 -6.003 -31.930 1.00 83.69 93 GLU A O 1
ATOM 781 N N . ASN A 1 94 ? 19.634 -4.320 -30.576 1.00 86.81 94 ASN A N 1
ATOM 782 C CA . ASN A 1 94 ? 21.074 -4.590 -30.637 1.00 86.81 94 ASN A CA 1
ATOM 783 C C . ASN A 1 94 ? 21.712 -4.903 -29.274 1.00 86.81 94 ASN A C 1
ATOM 785 O O . ASN A 1 94 ? 22.856 -5.358 -29.241 1.00 86.81 94 ASN A O 1
ATOM 789 N N . ALA A 1 95 ? 21.010 -4.659 -28.167 1.00 87.50 95 ALA A N 1
ATOM 790 C CA . ALA A 1 95 ? 21.514 -4.895 -26.821 1.00 87.50 95 ALA A CA 1
ATOM 791 C C . ALA A 1 95 ? 21.653 -6.391 -26.517 1.00 87.50 95 ALA A C 1
ATOM 793 O O . ALA A 1 95 ? 20.834 -7.220 -26.928 1.00 87.50 95 ALA A O 1
ATOM 794 N N . SER A 1 96 ? 22.688 -6.742 -25.757 1.00 88.69 96 SER A N 1
ATOM 795 C CA . SER A 1 96 ? 22.872 -8.108 -25.278 1.00 88.69 96 SER A CA 1
ATOM 796 C C . SER A 1 96 ? 21.874 -8.457 -24.169 1.00 88.69 96 SER A C 1
ATOM 798 O O . SER A 1 96 ? 21.291 -7.591 -23.509 1.00 88.69 96 SER A O 1
ATOM 800 N N . PHE A 1 97 ? 21.697 -9.758 -23.924 1.00 86.62 97 PHE A N 1
ATOM 801 C CA . PHE A 1 97 ? 20.889 -10.236 -22.804 1.00 86.62 97 PHE A CA 1
ATOM 802 C C . PHE A 1 97 ? 21.392 -9.666 -21.472 1.00 86.62 97 PHE A C 1
ATOM 804 O O . PHE A 1 97 ? 20.595 -9.161 -20.685 1.00 86.62 97 PHE A O 1
ATOM 811 N N . GLU A 1 98 ? 22.704 -9.704 -21.240 1.00 88.19 98 GLU A N 1
ATOM 812 C CA . GLU A 1 98 ? 23.333 -9.183 -20.026 1.00 88.19 98 GLU A CA 1
ATOM 813 C C . GLU A 1 98 ? 23.095 -7.678 -19.861 1.00 88.19 98 GLU A C 1
ATOM 815 O O . GLU A 1 98 ? 22.784 -7.229 -18.760 1.00 88.19 98 GLU A O 1
ATOM 820 N N . GLU A 1 99 ? 23.162 -6.906 -20.949 1.00 87.38 99 GLU A N 1
ATOM 821 C CA . GLU A 1 99 ? 22.914 -5.462 -20.922 1.00 87.38 99 GLU A CA 1
ATOM 822 C C . GLU A 1 99 ? 21.475 -5.142 -20.510 1.00 87.38 99 GLU A C 1
ATOM 824 O O . GLU A 1 99 ? 21.251 -4.283 -19.658 1.00 87.38 99 GLU A O 1
ATOM 829 N N . ILE A 1 100 ? 20.491 -5.860 -21.055 1.00 88.38 100 ILE A N 1
ATOM 830 C CA . ILE A 1 100 ? 19.082 -5.696 -20.672 1.00 88.38 100 ILE A CA 1
ATOM 831 C C . ILE A 1 100 ? 18.871 -6.152 -19.222 1.00 88.38 100 ILE A C 1
ATOM 833 O O . ILE A 1 100 ? 18.194 -5.478 -18.442 1.00 88.38 100 ILE A O 1
ATOM 837 N N . TRP A 1 101 ? 19.485 -7.273 -18.837 1.00 89.12 101 TRP A N 1
ATOM 838 C CA . TRP A 1 101 ? 19.375 -7.852 -17.501 1.00 89.12 101 TRP A CA 1
ATOM 839 C C . TRP A 1 101 ? 19.922 -6.921 -16.415 1.00 89.12 101 TRP A C 1
ATOM 841 O O . TRP A 1 101 ? 19.324 -6.793 -15.343 1.00 89.12 101 TRP A O 1
ATOM 8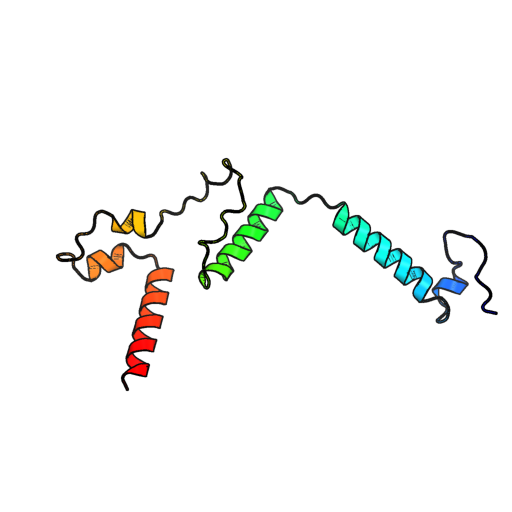51 N N . ASP A 1 102 ? 21.021 -6.218 -16.691 1.00 89.31 102 ASP A N 1
ATOM 852 C CA . ASP A 1 102 ? 21.675 -5.290 -15.763 1.00 89.31 102 ASP A CA 1
ATOM 853 C C . ASP A 1 102 ? 20.886 -4.015 -15.462 1.00 89.31 102 ASP A C 1
ATOM 855 O O . ASP A 1 102 ? 21.082 -3.409 -14.408 1.00 89.31 102 ASP A O 1
ATOM 859 N N . HIS A 1 103 ? 19.910 -3.674 -16.301 1.00 87.25 103 HIS A N 1
ATOM 860 C CA . HIS A 1 103 ? 19.008 -2.546 -16.060 1.00 87.25 103 HIS A CA 1
ATOM 861 C C . HIS A 1 103 ? 17.758 -2.913 -15.241 1.00 87.25 103 HIS A C 1
ATOM 863 O O . HIS A 1 103 ? 17.038 -2.017 -14.775 1.00 87.25 103 HIS A O 1
ATOM 869 N N . LEU A 1 104 ? 17.509 -4.211 -15.041 1.00 88.44 104 LEU A N 1
ATOM 870 C CA . LEU A 1 104 ? 16.440 -4.728 -14.189 1.00 88.44 104 LEU A CA 1
ATOM 871 C C . LEU A 1 104 ? 16.894 -4.822 -12.733 1.00 88.44 104 LEU A C 1
ATOM 873 O O . LEU A 1 104 ? 18.000 -5.272 -12.426 1.00 88.44 104 LEU A O 1
ATOM 877 N N . GLU A 1 105 ? 16.005 -4.460 -11.817 1.00 87.94 105 GLU A N 1
ATOM 878 C CA . GLU A 1 105 ? 16.218 -4.655 -10.388 1.00 87.94 105 GLU A CA 1
ATOM 879 C C . GLU A 1 105 ? 15.987 -6.112 -9.965 1.00 87.94 105 GLU A C 1
ATOM 881 O O . GLU A 1 105 ? 15.338 -6.896 -10.655 1.00 87.94 105 GLU A O 1
ATOM 886 N N . SER A 1 106 ? 16.496 -6.487 -8.788 1.00 84.88 106 SER A N 1
ATOM 887 C CA . SER A 1 106 ? 16.437 -7.869 -8.294 1.00 84.88 106 SER A CA 1
ATOM 888 C C . SER A 1 106 ? 15.023 -8.459 -8.256 1.00 84.88 106 SER A C 1
ATOM 890 O O . SER A 1 106 ? 14.850 -9.628 -8.579 1.00 84.88 106 SER A O 1
ATOM 892 N N . ASN A 1 107 ? 14.020 -7.659 -7.890 1.00 81.19 107 ASN A N 1
ATOM 893 C CA . ASN A 1 107 ? 12.615 -8.076 -7.859 1.00 81.19 107 ASN A CA 1
ATOM 894 C C . ASN A 1 107 ? 12.022 -8.254 -9.266 1.00 81.19 107 ASN A C 1
ATOM 896 O O . ASN A 1 107 ? 11.251 -9.178 -9.490 1.00 81.19 107 ASN A O 1
ATOM 900 N N . GLU A 1 108 ? 12.396 -7.400 -10.219 1.00 86.75 108 GLU A N 1
ATOM 901 C CA . GLU A 1 108 ? 11.913 -7.480 -11.605 1.00 86.75 108 GLU A CA 1
ATOM 902 C C . GLU A 1 108 ? 12.511 -8.696 -12.324 1.00 86.75 108 GLU A C 1
ATOM 904 O O . GLU A 1 108 ? 11.834 -9.371 -13.096 1.00 86.75 108 GLU A O 1
ATOM 909 N N . ARG A 1 109 ? 13.773 -9.028 -12.023 1.00 89.88 109 ARG A N 1
ATOM 910 C CA . ARG A 1 109 ? 14.422 -10.261 -12.494 1.00 89.88 109 ARG A CA 1
ATOM 911 C C . ARG A 1 109 ? 13.715 -11.507 -11.967 1.00 89.88 109 ARG A C 1
ATOM 913 O O . ARG A 1 109 ? 13.534 -12.468 -12.708 1.00 89.88 109 ARG A O 1
ATOM 920 N N . GLU A 1 110 ? 13.327 -11.501 -10.695 1.00 86.38 110 GLU A N 1
ATOM 921 C CA . GLU A 1 110 ? 12.594 -12.605 -10.070 1.00 86.38 110 GLU A CA 1
ATOM 922 C C . GLU A 1 110 ? 11.217 -12.798 -10.722 1.00 86.38 110 GLU A C 1
ATOM 924 O O . GLU A 1 110 ? 10.870 -13.916 -11.106 1.00 86.38 110 GLU A O 1
ATOM 929 N N . GLU A 1 111 ? 10.476 -11.710 -10.940 1.00 86.44 111 GLU A N 1
ATOM 930 C CA . GLU A 1 111 ? 9.197 -11.729 -11.656 1.00 86.44 111 GLU A CA 1
ATOM 931 C C . GLU A 1 111 ? 9.350 -12.261 -13.088 1.00 86.44 111 GLU A C 1
ATOM 933 O O . GLU A 1 111 ? 8.598 -13.142 -13.510 1.00 86.44 111 GLU A O 1
ATOM 938 N N . PHE A 1 112 ? 10.376 -11.805 -13.813 1.00 89.44 112 PHE A N 1
ATOM 939 C CA . PHE A 1 112 ? 10.680 -12.299 -15.155 1.00 89.44 112 PHE A CA 1
ATOM 940 C C . PHE A 1 112 ? 10.943 -13.811 -15.167 1.00 89.44 112 PHE A C 1
ATOM 942 O O . PHE A 1 112 ? 10.399 -14.528 -16.007 1.00 89.44 112 PHE A O 1
ATOM 949 N N . VAL A 1 113 ? 11.744 -14.320 -14.223 1.00 89.50 113 VAL A N 1
ATOM 950 C CA . VAL A 1 113 ? 12.019 -15.762 -14.107 1.00 89.50 113 VAL A CA 1
ATOM 951 C C . VAL A 1 113 ? 10.737 -16.534 -13.808 1.00 89.50 113 VAL A C 1
ATOM 953 O O . VAL A 1 113 ? 10.505 -17.577 -14.419 1.00 89.50 113 VAL A O 1
ATOM 956 N N . HIS A 1 114 ? 9.882 -16.023 -12.922 1.00 87.12 114 HIS A N 1
ATOM 957 C CA . HIS A 1 114 ? 8.590 -16.638 -12.630 1.00 87.12 114 HIS A CA 1
ATOM 958 C C . HIS A 1 114 ? 7.692 -16.724 -13.867 1.00 87.12 114 HIS A C 1
ATOM 960 O O . HIS A 1 114 ? 7.143 -17.793 -14.138 1.00 87.12 114 HIS A O 1
ATOM 966 N N . LEU A 1 115 ? 7.581 -15.644 -14.641 1.00 88.25 115 LEU A N 1
ATOM 967 C CA . LEU A 1 115 ? 6.811 -15.621 -15.887 1.00 88.25 115 LEU A CA 1
ATOM 968 C C . LEU A 1 115 ? 7.390 -16.583 -16.932 1.00 88.25 115 LEU A C 1
ATOM 970 O O . LEU A 1 115 ? 6.644 -17.340 -17.551 1.00 88.25 115 LEU A O 1
ATOM 974 N N . ALA A 1 116 ? 8.714 -16.615 -17.087 1.00 87.38 116 ALA A N 1
ATOM 975 C CA . ALA A 1 116 ? 9.387 -17.530 -18.006 1.00 87.38 116 ALA A CA 1
ATOM 976 C C . ALA A 1 116 ? 9.177 -19.001 -17.609 1.00 87.38 116 ALA A C 1
ATOM 978 O O . ALA A 1 116 ? 8.940 -19.857 -18.462 1.00 87.38 116 ALA A O 1
ATOM 979 N N . MET A 1 117 ? 9.228 -19.309 -16.310 1.00 86.94 117 MET A N 1
ATOM 980 C CA . MET A 1 117 ? 8.928 -20.645 -15.795 1.00 86.94 117 MET A CA 1
ATOM 981 C C . MET A 1 117 ? 7.461 -21.022 -16.016 1.00 86.94 117 MET A C 1
ATOM 983 O O . MET A 1 117 ? 7.195 -22.146 -16.433 1.00 86.94 117 MET A O 1
ATOM 987 N N . ALA A 1 118 ? 6.520 -20.107 -15.772 1.00 83.81 118 ALA A N 1
ATOM 988 C CA . ALA A 1 118 ? 5.097 -20.341 -16.006 1.00 83.81 118 ALA A CA 1
ATOM 989 C C . ALA A 1 118 ? 4.806 -20.623 -17.490 1.00 83.81 118 ALA A C 1
ATOM 991 O O . ALA A 1 118 ? 4.204 -21.644 -17.809 1.00 83.81 118 ALA A O 1
ATOM 992 N N . TYR A 1 119 ? 5.336 -19.801 -18.398 1.00 83.44 119 TYR A N 1
ATOM 993 C CA . TYR A 1 119 ? 5.178 -19.987 -19.842 1.00 83.44 119 TYR A CA 1
ATOM 994 C C . TYR A 1 119 ? 5.742 -21.328 -20.337 1.00 83.44 119 TYR A C 1
ATOM 996 O O . TYR A 1 119 ? 5.115 -22.021 -21.135 1.00 83.44 119 TYR A O 1
ATOM 1004 N N . ASN A 1 120 ? 6.904 -21.742 -19.823 1.00 77.44 120 ASN A N 1
ATOM 1005 C CA . ASN A 1 120 ? 7.497 -23.035 -20.170 1.00 77.44 120 ASN A CA 1
ATOM 1006 C C . ASN A 1 120 ? 6.669 -24.235 -19.681 1.00 77.44 120 ASN A C 1
ATOM 1008 O O . ASN A 1 120 ? 6.787 -25.321 -20.249 1.00 77.44 120 ASN A O 1
ATOM 1012 N N . ASN A 1 121 ? 5.847 -24.058 -18.645 1.00 71.56 121 ASN A N 1
ATOM 1013 C CA . ASN A 1 121 ? 4.956 -25.103 -18.147 1.00 71.56 121 ASN A CA 1
ATOM 1014 C C . ASN A 1 121 ? 3.642 -25.185 -18.938 1.00 71.56 121 ASN A C 1
ATOM 1016 O O . ASN A 1 121 ? 3.105 -26.279 -19.051 1.00 71.56 121 ASN A O 1
ATOM 1020 N N . ASP A 1 122 ? 3.163 -24.082 -19.520 1.00 64.12 122 ASP A N 1
ATOM 1021 C CA . ASP A 1 122 ? 1.938 -24.058 -20.341 1.00 64.12 122 ASP A CA 1
ATOM 1022 C C . ASP A 1 122 ? 2.143 -24.608 -21.769 1.00 64.12 122 ASP A C 1
ATOM 1024 O O . ASP A 1 122 ? 1.179 -24.940 -22.458 1.00 64.12 122 ASP A O 1
ATOM 1028 N N . ILE A 1 123 ? 3.395 -24.723 -22.230 1.00 58.44 123 ILE A N 1
ATOM 1029 C CA . ILE A 1 123 ? 3.755 -25.288 -23.548 1.00 58.44 123 ILE A CA 1
ATOM 1030 C C . ILE A 1 123 ? 4.005 -26.810 -23.491 1.00 58.44 123 ILE A C 1
ATOM 1032 O O . ILE A 1 123 ? 4.206 -27.446 -24.530 1.00 58.44 123 I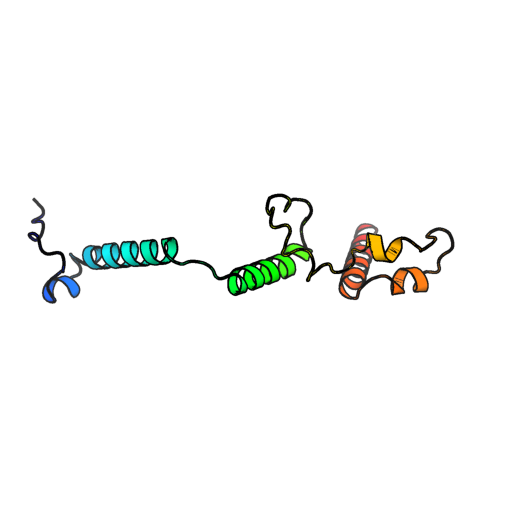LE A O 1
ATOM 1036 N N . ARG A 1 124 ? 3.974 -27.417 -22.301 1.00 46.50 124 ARG A N 1
ATOM 1037 C CA . ARG A 1 124 ? 4.237 -28.845 -22.092 1.00 46.50 124 ARG A CA 1
ATOM 1038 C C . ARG A 1 124 ? 2.964 -29.642 -21.834 1.00 46.50 124 ARG A C 1
ATOM 1040 O O . ARG A 1 124 ? 2.908 -30.782 -22.346 1.00 46.50 124 ARG A O 1
#

pLDDT: mean 72.11, std 16.06, range [33.44, 90.25]